Protein AF-A0A1V5IBF4-F1 (afdb_monomer)

Mean predicted aligned error: 13.93 Å

Solvent-accessible surface area (backbone atoms only — not comparable to full-atom values): 10084 Å² total; per-residue (Å²): 134,92,78,81,64,97,83,64,80,53,69,68,55,44,46,53,49,16,57,77,49,69,43,54,58,80,33,49,58,47,99,45,77,93,58,39,63,30,67,48,77,58,97,90,42,81,42,44,16,43,52,63,32,96,87,52,83,65,66,53,72,38,84,46,67,72,62,44,51,53,51,48,49,53,46,55,53,50,43,72,76,44,96,51,64,42,76,48,60,32,30,40,81,75,68,26,37,40,39,41,33,39,42,60,92,75,44,30,39,38,41,34,41,35,42,78,88,72,50,72,49,77,48,76,47,46,44,89,82,37,34,36,63,93,76,33,98,48,89,88,62,38,46,68,29,61,68,59,50,44,51,52,55,48,46,59,69,55,61,62,65,59,66,60,65,62,62,75,68,70,123

Nearest PDB structures (foldseek):
  8jhz-assembly1_A  TM=4.238E-01  e=3.136E-01  Paraclostridium sordellii
  7aex-assembly1_A-2  TM=4.790E-01  e=1.240E+00  Escherichia coli K-12
  6y2s-assembly1_B  TM=5.013E-01  e=2.393E+00  Escherichia coli K-12
  6y2q-assembly1_B  TM=4.644E-01  e=1.775E+00  Escherichia coli K-12
  6y2r-assembly1_B  TM=3.395E-01  e=1.168E+00  Escherichia coli K-12

Foldseek 3Di:
DPPDDPPDDPVVVLVVVCVVQVHDSVQQADPDQVQFQAWDADPLDIGGGNDGHPPDDHAAEDADLVVVLVVLLVVLVCLLVDPDKDWHWHAYPQRKIWIWIQDNVQRKIWIWIQHSVRDIDIDIDGQQNAFDPVPDPDSVPTGGPSVVVSVVSSCVVPVVVPPPVVVVPPD

pLDDT: mean 71.63, std 19.09, range [30.98, 96.5]

Sequence (171 aa):
MLSSVKGNPTVSKLEDIATALQVNVSELLTNRPESALGFVIIGGQTYQLSKPSKNTVQIPTYARYDDLRNEIKEFVKKSVEGSETASKMGLVEAFEFFSLVYDKDKETFCLSLCYADGKTETILYDKFEFCNWGKSNTDDDAPWDVAQVTEEIINDIEGVVASKIQADTKE

Structure (mmCIF, N/CA/C/O backbone):
data_AF-A0A1V5IBF4-F1
#
_entry.id   AF-A0A1V5IBF4-F1
#
loop_
_atom_site.group_PDB
_atom_site.id
_atom_site.type_symbol
_atom_site.label_atom_id
_atom_site.label_alt_id
_atom_site.label_comp_id
_atom_site.label_asym_id
_atom_site.label_entity_id
_atom_site.label_seq_id
_atom_site.pdbx_PDB_ins_code
_atom_site.Cartn_x
_atom_site.Cartn_y
_atom_site.Cartn_z
_atom_site.occupancy
_atom_site.B_iso_or_equiv
_atom_site.auth_seq_id
_atom_site.auth_comp_id
_atom_site.auth_asym_id
_atom_site.auth_atom_id
_atom_site.pdbx_PDB_model_num
ATOM 1 N N . MET A 1 1 ? -18.559 5.225 37.984 1.00 32.03 1 MET A N 1
ATOM 2 C CA . MET A 1 1 ? -18.770 3.768 37.851 1.00 32.03 1 MET A CA 1
ATOM 3 C C . MET A 1 1 ? -19.319 3.509 36.458 1.00 32.03 1 MET A C 1
ATOM 5 O O . MET A 1 1 ? -20.413 3.968 36.169 1.00 32.03 1 MET A O 1
ATOM 9 N N . LEU A 1 2 ? -18.544 2.872 35.578 1.00 30.98 2 LEU A N 1
ATOM 10 C CA . LEU A 1 2 ? -18.989 2.498 34.231 1.00 30.98 2 LEU A CA 1
ATOM 11 C C . LEU A 1 2 ? -19.780 1.188 34.329 1.00 30.98 2 LEU A C 1
ATOM 13 O O . LEU A 1 2 ? -19.244 0.097 34.155 1.00 30.98 2 LEU A O 1
ATOM 17 N N . SER A 1 3 ? -21.052 1.295 34.705 1.00 33.62 3 SER A N 1
ATOM 18 C CA . SER A 1 3 ? -21.972 0.163 34.727 1.00 33.62 3 SER A CA 1
ATOM 19 C C . SER A 1 3 ? -22.445 -0.154 33.307 1.00 33.62 3 SER A C 1
ATOM 21 O O . SER A 1 3 ? -23.284 0.551 32.759 1.00 33.62 3 SER A O 1
ATOM 23 N N . SER A 1 4 ? -21.883 -1.232 32.758 1.00 37.47 4 SER A N 1
ATOM 24 C CA . SER A 1 4 ? -22.503 -2.197 31.840 1.00 37.47 4 SER A CA 1
ATOM 25 C C . SER A 1 4 ? -23.424 -1.637 30.745 1.00 37.47 4 SER A C 1
ATOM 27 O O . SER A 1 4 ? -24.642 -1.571 30.898 1.00 37.47 4 SER A O 1
ATOM 29 N N . VAL A 1 5 ? -22.831 -1.355 29.583 1.00 34.81 5 VAL A N 1
ATOM 30 C CA . VAL A 1 5 ? -23.525 -1.416 28.291 1.00 34.81 5 VAL A CA 1
ATOM 31 C C . VAL A 1 5 ? -23.000 -2.668 27.589 1.00 34.81 5 VAL A C 1
ATOM 33 O O . VAL A 1 5 ? -21.788 -2.832 27.432 1.00 34.81 5 VAL A O 1
ATOM 36 N N . LYS A 1 6 ? -23.900 -3.601 27.250 1.00 31.50 6 LYS A N 1
ATOM 37 C CA . LYS A 1 6 ? -23.572 -4.853 26.548 1.00 31.50 6 LYS A CA 1
ATOM 38 C C . LYS A 1 6 ? -22.759 -4.531 25.290 1.00 31.50 6 LYS A C 1
ATOM 40 O O . LYS A 1 6 ? -23.290 -3.905 24.382 1.00 31.50 6 LYS A O 1
ATOM 45 N N . GLY A 1 7 ? -21.504 -4.975 25.246 1.00 43.16 7 GLY A N 1
ATOM 46 C CA . GLY A 1 7 ? -20.642 -4.848 24.067 1.00 43.16 7 GLY A CA 1
ATOM 47 C C . GLY A 1 7 ? -19.276 -4.210 24.316 1.00 43.16 7 GLY A C 1
ATOM 48 O O . GLY A 1 7 ? -18.409 -4.363 23.464 1.00 43.16 7 GLY A O 1
ATOM 49 N N . ASN A 1 8 ? -19.043 -3.566 25.466 1.00 46.25 8 ASN A N 1
ATOM 50 C CA . ASN A 1 8 ? -17.717 -3.019 25.773 1.00 46.25 8 ASN A CA 1
ATOM 51 C C . ASN A 1 8 ? -16.712 -4.120 26.167 1.00 46.25 8 ASN A C 1
ATOM 53 O O . ASN A 1 8 ? -17.082 -5.063 26.878 1.00 46.25 8 ASN A O 1
ATOM 57 N N . PRO A 1 9 ? -15.434 -3.994 25.764 1.00 52.62 9 PRO A N 1
ATOM 58 C CA . PRO A 1 9 ? -14.377 -4.879 26.226 1.00 52.62 9 PRO A CA 1
ATOM 59 C C . PRO A 1 9 ? -14.293 -4.780 27.752 1.00 52.62 9 PRO A C 1
ATOM 61 O O . PRO A 1 9 ? -14.472 -3.708 28.336 1.00 52.62 9 PRO A O 1
ATOM 64 N N . THR A 1 10 ? -14.084 -5.917 28.418 1.00 60.06 10 THR A N 1
ATOM 65 C CA . THR A 1 10 ? -13.982 -5.942 29.880 1.00 60.06 10 THR A CA 1
ATOM 66 C C . THR A 1 10 ? -12.831 -5.046 30.329 1.00 60.06 10 THR A C 1
ATOM 68 O O . THR A 1 10 ? -11.815 -4.958 29.643 1.00 60.06 10 THR A O 1
ATOM 71 N N . VAL A 1 11 ? -12.974 -4.396 31.489 1.00 58.00 11 VAL A N 1
ATOM 72 C CA . VAL A 1 11 ? -11.937 -3.505 32.049 1.00 58.00 11 VAL A CA 1
ATOM 73 C C . VAL A 1 11 ? -10.576 -4.203 32.096 1.00 58.00 11 VAL A C 1
ATOM 75 O O . VAL A 1 11 ? -9.589 -3.605 31.695 1.00 58.00 11 VAL A O 1
ATOM 78 N N . SER A 1 12 ? -10.554 -5.500 32.420 1.00 56.47 12 SER A N 1
ATOM 79 C CA . SER A 1 12 ? -9.347 -6.332 32.380 1.00 56.47 12 SER A CA 1
ATOM 80 C C . SER A 1 12 ? -8.653 -6.347 31.012 1.00 56.47 12 SER A C 1
ATOM 82 O O . SER A 1 12 ? -7.443 -6.212 30.936 1.00 56.47 12 SER A O 1
ATOM 84 N N . LYS A 1 13 ? -9.409 -6.437 29.908 1.00 65.88 13 LYS A N 1
ATOM 85 C CA . LYS A 1 13 ? -8.845 -6.404 28.551 1.00 65.88 13 LYS A CA 1
ATOM 86 C C . LYS A 1 13 ? -8.279 -5.025 28.233 1.00 65.88 13 LYS A C 1
ATOM 88 O O . LYS A 1 13 ? -7.211 -4.928 27.644 1.00 65.88 13 LYS A O 1
ATOM 93 N N . LEU A 1 14 ? -8.982 -3.962 28.623 1.00 63.03 14 LEU A N 1
ATOM 94 C CA . LEU A 1 14 ? -8.490 -2.595 28.444 1.00 63.03 14 LEU A CA 1
ATOM 95 C C . LEU A 1 14 ? -7.219 -2.341 29.264 1.00 63.03 14 LEU A C 1
ATOM 97 O O . LEU A 1 14 ? -6.326 -1.663 28.774 1.00 63.03 14 LEU A O 1
ATOM 101 N N . GLU A 1 15 ? -7.111 -2.901 30.468 1.00 65.94 15 GLU A N 1
ATOM 102 C CA . GLU A 1 15 ? -5.903 -2.853 31.303 1.00 65.94 15 GLU A CA 1
ATOM 103 C C . GLU A 1 15 ? -4.740 -3.630 30.673 1.00 65.94 15 GLU A C 1
ATOM 105 O O . GLU A 1 15 ? -3.623 -3.113 30.619 1.00 65.94 15 GLU A O 1
ATOM 110 N N . ASP A 1 16 ? -4.997 -4.821 30.124 1.00 64.62 16 ASP A N 1
ATOM 111 C CA . ASP A 1 16 ? -3.994 -5.618 29.406 1.00 64.62 16 ASP A CA 1
ATOM 112 C C . ASP A 1 16 ? -3.460 -4.866 28.173 1.00 64.62 16 ASP A C 1
ATOM 114 O O . ASP A 1 16 ? -2.254 -4.816 27.928 1.00 64.62 16 ASP A O 1
ATOM 118 N N . ILE A 1 17 ? -4.351 -4.217 27.417 1.00 61.12 17 ILE A N 1
ATOM 119 C CA . ILE A 1 17 ? -4.010 -3.412 26.235 1.00 61.12 17 ILE A CA 1
ATOM 120 C C . ILE A 1 17 ? -3.263 -2.136 26.627 1.00 61.12 17 ILE A C 1
ATOM 122 O O . ILE A 1 17 ? -2.239 -1.818 26.028 1.00 61.12 17 ILE A O 1
ATOM 126 N N . ALA A 1 18 ? -3.741 -1.420 27.645 1.00 64.88 18 ALA A N 1
ATOM 127 C CA . ALA A 1 18 ? -3.070 -0.261 28.227 1.00 64.88 18 ALA A CA 1
ATOM 128 C C . ALA A 1 18 ? -1.636 -0.614 28.644 1.00 64.88 18 ALA A C 1
ATOM 130 O O . ALA A 1 18 ? -0.693 0.100 28.310 1.00 64.88 18 ALA A O 1
ATOM 131 N N . THR A 1 19 ? -1.464 -1.769 29.286 1.00 67.94 19 THR A N 1
ATOM 132 C CA . THR A 1 19 ? -0.161 -2.291 29.709 1.00 67.94 19 THR A CA 1
ATOM 133 C C . THR A 1 19 ? 0.729 -2.620 28.514 1.00 67.94 19 THR A C 1
ATOM 135 O O . THR A 1 19 ? 1.876 -2.176 28.473 1.00 67.94 19 THR A O 1
ATOM 138 N N . ALA A 1 20 ? 0.210 -3.339 27.513 1.00 60.53 20 ALA A N 1
ATOM 139 C CA . ALA A 1 20 ? 0.953 -3.669 26.295 1.00 60.53 20 ALA A CA 1
ATOM 140 C C . ALA A 1 20 ? 1.405 -2.413 25.532 1.00 60.53 20 ALA A C 1
ATOM 142 O O . ALA A 1 20 ? 2.518 -2.358 25.012 1.00 60.53 20 ALA A O 1
ATOM 143 N N . LEU A 1 21 ? 0.557 -1.384 25.508 1.00 55.84 21 LEU A N 1
ATOM 144 C CA . LEU A 1 21 ? 0.838 -0.108 24.864 1.00 55.84 21 LEU A CA 1
ATOM 145 C C . LEU A 1 21 ? 1.610 0.863 25.770 1.00 55.84 21 LEU A C 1
ATOM 147 O O . LEU A 1 21 ? 2.049 1.893 25.281 1.00 55.84 21 LEU A O 1
ATOM 151 N N . GLN A 1 22 ? 1.837 0.558 27.051 1.00 65.75 22 GLN A N 1
ATOM 152 C CA . GLN A 1 22 ? 2.457 1.463 28.034 1.00 65.75 22 GLN A CA 1
ATOM 153 C C . GLN A 1 22 ? 1.719 2.811 28.185 1.00 65.75 22 GLN A C 1
ATOM 155 O O . GLN A 1 22 ? 2.340 3.873 28.247 1.00 65.75 22 GLN A O 1
ATOM 160 N N . VAL A 1 23 ? 0.388 2.773 28.233 1.00 59.25 23 VAL A N 1
ATOM 161 C CA . VAL A 1 23 ? -0.500 3.935 28.439 1.00 59.25 23 VAL A CA 1
ATOM 162 C C . VAL A 1 23 ? -1.506 3.646 29.553 1.00 59.25 23 VAL A C 1
ATOM 164 O O . VAL A 1 23 ? -1.639 2.506 29.986 1.00 59.25 23 VAL A O 1
ATOM 167 N N . ASN A 1 24 ? -2.242 4.653 30.029 1.00 61.12 24 ASN A N 1
ATOM 168 C CA . ASN A 1 24 ? -3.351 4.429 30.961 1.00 61.12 24 ASN A CA 1
ATOM 169 C C . ASN A 1 24 ? -4.644 4.058 30.221 1.00 61.12 24 ASN A C 1
ATOM 171 O O . ASN A 1 24 ? -4.886 4.497 29.100 1.00 61.12 24 ASN A O 1
ATOM 175 N N . VAL A 1 25 ? -5.552 3.333 30.881 1.00 63.69 25 VAL A N 1
ATOM 176 C CA . VAL A 1 25 ? -6.867 2.983 30.305 1.00 63.69 25 VAL A CA 1
ATOM 177 C C . VAL A 1 25 ? -7.677 4.223 29.900 1.00 63.69 25 VAL A C 1
ATOM 179 O O . VAL A 1 25 ? -8.365 4.212 28.883 1.00 63.69 25 VAL A O 1
ATOM 182 N N . SER A 1 26 ? -7.564 5.322 30.651 1.00 58.94 26 SER A N 1
ATOM 183 C CA . SER A 1 26 ? -8.199 6.605 30.319 1.00 58.94 26 SER A CA 1
ATOM 184 C C . SER A 1 26 ? -7.637 7.264 29.056 1.00 58.94 26 SER A C 1
ATOM 186 O O . SER A 1 26 ? -8.283 8.138 28.490 1.00 58.94 26 SER A O 1
ATOM 188 N N . GLU A 1 27 ? -6.447 6.859 28.614 1.00 56.62 27 GLU A N 1
ATOM 189 C CA . GLU A 1 27 ? -5.779 7.368 27.415 1.00 56.62 27 GLU A CA 1
ATOM 190 C C . GLU A 1 27 ? -6.141 6.547 26.165 1.00 56.62 27 GLU A C 1
ATOM 192 O O . GLU A 1 27 ? -5.967 7.020 25.036 1.00 56.62 27 GLU A O 1
ATOM 197 N N . LEU A 1 28 ? -6.721 5.356 26.358 1.00 57.91 28 LEU A N 1
ATOM 198 C CA . LEU A 1 28 ? -7.150 4.466 25.281 1.00 57.91 28 LEU A CA 1
ATOM 199 C C . LEU A 1 28 ? -8.412 4.934 24.556 1.00 57.91 28 LEU A C 1
ATOM 201 O O . LEU A 1 28 ? -8.617 4.533 23.421 1.00 57.91 28 LEU A O 1
ATOM 205 N N . LEU A 1 29 ? -9.275 5.731 25.186 1.00 57.75 29 LEU A N 1
ATOM 206 C CA . LEU A 1 29 ? -10.600 6.021 24.635 1.00 57.75 29 LEU A CA 1
ATOM 207 C C . LEU A 1 29 ? -10.852 7.526 24.614 1.00 57.75 29 LEU A C 1
ATOM 209 O O . LEU A 1 29 ? -10.898 8.173 25.660 1.00 57.75 29 LEU A O 1
ATOM 213 N N . THR A 1 30 ? -11.051 8.080 23.418 1.00 51.97 30 THR A N 1
ATOM 214 C CA . THR A 1 30 ? -11.639 9.414 23.248 1.00 51.97 30 THR A CA 1
ATOM 215 C C . THR A 1 30 ? -13.081 9.303 22.763 1.00 51.97 30 THR A C 1
ATOM 217 O O . THR A 1 30 ? -13.396 8.491 21.901 1.00 51.97 30 THR A O 1
ATOM 220 N N . ASN A 1 31 ? -13.957 10.157 23.299 1.00 47.75 31 ASN A N 1
ATOM 221 C CA . ASN A 1 31 ? -15.324 10.349 22.792 1.00 47.75 31 ASN A CA 1
ATOM 222 C C . ASN A 1 31 ? -15.386 11.415 21.680 1.00 47.75 31 ASN A C 1
ATOM 224 O O . ASN A 1 31 ? -16.472 11.822 21.277 1.00 47.75 31 ASN A O 1
ATOM 228 N N . ARG A 1 32 ? -14.229 11.930 21.252 1.00 50.34 32 ARG A N 1
ATOM 229 C CA . ARG A 1 32 ? -14.067 13.006 20.272 1.00 50.34 32 ARG A CA 1
ATOM 230 C C . ARG A 1 32 ? -13.241 12.484 19.095 1.00 50.34 32 ARG A C 1
ATOM 232 O O . ARG A 1 32 ? -12.008 12.496 19.197 1.00 50.34 32 ARG A O 1
ATOM 239 N N . PRO A 1 33 ? -13.885 11.999 18.022 1.00 50.50 33 PRO A N 1
ATOM 240 C CA . PRO A 1 33 ? -13.214 11.395 16.871 1.00 50.50 33 PRO A CA 1
ATOM 241 C C . PRO A 1 33 ? -12.129 12.280 16.255 1.00 50.50 33 PRO A C 1
ATOM 243 O O . PRO A 1 33 ? -11.069 11.799 15.877 1.00 50.50 33 PRO A O 1
ATOM 246 N N . GLU A 1 34 ? -12.352 13.591 16.240 1.00 48.22 34 GLU A N 1
ATOM 247 C CA . GLU A 1 34 ? -11.437 14.610 15.725 1.00 48.22 34 GLU A CA 1
ATOM 248 C C . GLU A 1 34 ? -10.153 14.781 16.553 1.00 48.22 34 GLU A C 1
ATOM 250 O O . GLU A 1 34 ? -9.188 15.384 16.096 1.00 48.22 34 GLU A O 1
ATOM 255 N N . SER A 1 35 ? -10.144 14.266 17.784 1.00 48.91 35 SER A N 1
ATOM 256 C CA . SER A 1 35 ? -8.990 14.293 18.693 1.00 48.91 35 SER A CA 1
ATOM 257 C C . SER A 1 35 ? -8.272 12.946 18.792 1.00 48.91 35 SER A C 1
ATOM 259 O O . SER A 1 35 ? -7.332 12.808 19.576 1.00 48.91 35 SER A O 1
ATOM 261 N N . ALA A 1 36 ? -8.735 11.942 18.043 1.00 54.84 36 ALA A N 1
ATOM 262 C CA . ALA A 1 36 ? -8.095 10.642 17.991 1.00 54.84 36 ALA A CA 1
ATOM 263 C C . ALA A 1 36 ? -6.742 10.759 17.277 1.00 54.84 36 ALA A C 1
ATOM 265 O O . ALA A 1 36 ? -6.643 11.305 16.182 1.00 54.84 36 ALA A O 1
ATOM 266 N N . LEU A 1 37 ? -5.697 10.229 17.907 1.00 52.91 37 LEU A N 1
ATOM 267 C CA . LEU A 1 37 ? -4.330 10.219 17.379 1.00 52.91 37 LEU A CA 1
ATOM 268 C C . LEU A 1 37 ? -3.922 8.834 16.847 1.00 52.91 37 LEU A C 1
ATOM 270 O O . LEU A 1 37 ? -2.802 8.649 16.381 1.00 52.91 37 LEU A O 1
ATOM 274 N N . GLY A 1 38 ? -4.807 7.844 16.944 1.00 53.69 38 GLY A N 1
ATOM 275 C CA . GLY A 1 38 ? -4.600 6.501 16.413 1.00 53.69 38 GLY A CA 1
ATOM 276 C C . GLY A 1 38 ? -5.831 5.624 16.612 1.00 53.69 38 GLY A C 1
ATOM 277 O O . GLY A 1 38 ? -6.828 6.058 17.193 1.00 53.69 38 GLY A O 1
ATOM 278 N N . PHE A 1 39 ? -5.756 4.376 16.162 1.00 55.09 39 PHE A N 1
ATOM 279 C CA . PHE A 1 39 ? -6.799 3.380 16.379 1.00 55.09 39 PHE A CA 1
ATOM 280 C C . PHE A 1 39 ? -6.195 2.029 16.765 1.00 55.09 39 PHE A C 1
ATOM 282 O O . PHE A 1 39 ? -5.044 1.734 16.454 1.00 55.09 39 PHE A O 1
ATOM 289 N N . VAL A 1 40 ? -6.976 1.210 17.462 1.00 56.69 40 VAL A N 1
ATOM 290 C CA . VAL A 1 40 ? -6.625 -0.167 17.815 1.00 56.69 40 VAL A CA 1
ATOM 291 C C . VAL A 1 40 ? -7.804 -1.080 17.496 1.00 56.69 40 VAL A C 1
ATOM 293 O O . VAL A 1 40 ? -8.950 -0.733 17.778 1.00 56.69 40 VAL A O 1
ATOM 296 N N . ILE A 1 41 ? -7.535 -2.239 16.894 1.00 53.34 41 ILE A N 1
ATOM 297 C CA . ILE A 1 41 ? -8.559 -3.237 16.567 1.00 53.34 41 ILE A CA 1
ATOM 298 C C . ILE A 1 41 ? -8.453 -4.382 17.572 1.00 53.34 41 ILE A C 1
ATOM 300 O O . ILE A 1 41 ? -7.424 -5.049 17.659 1.00 53.34 41 ILE A O 1
ATOM 304 N N . ILE A 1 42 ? -9.513 -4.610 18.348 1.00 50.00 42 ILE A N 1
ATOM 305 C CA . ILE A 1 42 ? -9.560 -5.634 19.399 1.00 50.00 42 ILE A CA 1
ATOM 306 C C . ILE A 1 42 ? -10.814 -6.471 19.185 1.00 50.00 42 ILE A C 1
ATOM 308 O O . ILE A 1 42 ? -11.929 -5.961 19.250 1.00 50.00 42 ILE A O 1
ATOM 312 N N . GLY A 1 43 ? -10.641 -7.770 18.927 1.00 40.91 43 GLY A N 1
ATOM 313 C CA . GLY A 1 43 ? -11.771 -8.686 18.734 1.00 40.91 43 GLY A CA 1
ATOM 314 C C . GLY A 1 43 ? -12.718 -8.272 17.600 1.00 40.91 43 GLY A C 1
ATOM 315 O O . GLY A 1 43 ? -13.923 -8.461 17.730 1.00 40.91 43 GLY A O 1
ATOM 316 N N . GLY A 1 44 ? -12.186 -7.667 16.530 1.00 42.66 44 GLY A N 1
ATOM 317 C CA . GLY A 1 44 ? -12.964 -7.184 15.381 1.00 42.66 44 GLY A CA 1
ATOM 318 C C . GLY A 1 44 ? -13.659 -5.833 15.586 1.00 42.66 44 GLY A C 1
ATOM 319 O O . GLY A 1 44 ? -14.382 -5.392 14.701 1.00 42.66 44 GLY A O 1
ATOM 320 N N . GLN A 1 45 ? -13.454 -5.167 16.726 1.00 42.88 45 GLN A N 1
ATOM 321 C CA . GLN A 1 45 ? -13.958 -3.816 16.977 1.00 42.88 45 GLN A CA 1
ATOM 322 C C . GLN A 1 45 ? -12.822 -2.794 16.924 1.00 42.88 45 GLN A C 1
ATOM 324 O O . GLN A 1 45 ? -11.754 -3.024 17.494 1.00 42.88 45 GLN A O 1
ATOM 329 N N . THR A 1 46 ? -13.066 -1.664 16.263 1.00 54.72 46 THR A N 1
ATOM 330 C CA . THR A 1 46 ? -12.112 -0.555 16.127 1.00 54.72 46 THR A CA 1
ATOM 331 C C . THR A 1 46 ? -12.341 0.477 17.229 1.00 54.72 46 THR A C 1
ATOM 333 O O . THR A 1 46 ? -13.458 0.957 17.414 1.00 54.72 46 THR A O 1
ATOM 336 N N . TYR A 1 47 ? -11.280 0.845 17.945 1.00 57.59 47 TYR A N 1
ATOM 337 C CA . TYR A 1 47 ? -11.299 1.830 19.027 1.00 57.59 47 TYR A CA 1
ATOM 338 C C . TYR A 1 47 ? -10.355 2.983 18.704 1.00 57.59 47 TYR A C 1
ATOM 340 O O . TYR A 1 47 ? -9.249 2.760 18.221 1.00 57.59 47 TYR A O 1
ATOM 348 N N . GLN A 1 48 ? -10.778 4.211 18.995 1.00 59.09 48 GLN A N 1
ATOM 349 C CA . GLN A 1 48 ? -9.998 5.426 18.762 1.00 59.09 48 GLN A CA 1
ATOM 350 C C . GLN A 1 48 ? -9.163 5.794 19.994 1.00 59.09 48 GLN A C 1
ATOM 352 O O . GLN A 1 48 ? -9.707 6.013 21.078 1.00 59.09 48 GLN A O 1
ATOM 357 N N . LEU A 1 49 ? -7.845 5.900 19.812 1.00 58.41 49 LEU A N 1
ATOM 3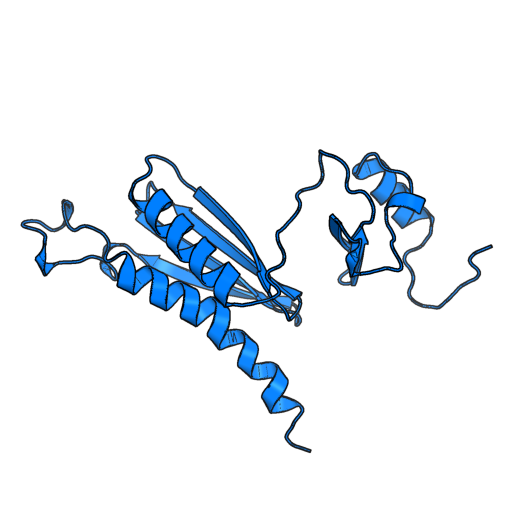58 C CA . LEU A 1 49 ? -6.876 6.218 20.859 1.00 58.41 49 LEU A CA 1
ATOM 359 C C . LEU A 1 49 ? -6.693 7.733 20.994 1.00 58.41 49 LEU A C 1
ATOM 361 O O . LEU A 1 49 ? -6.397 8.426 20.021 1.00 58.41 49 LEU A O 1
ATOM 365 N N . SER A 1 50 ? -6.797 8.239 22.224 1.00 55.03 50 SER A N 1
ATOM 366 C CA . SER A 1 50 ? -6.605 9.665 22.529 1.00 55.03 50 SER A CA 1
ATOM 367 C C . SER A 1 50 ? -5.128 10.053 22.680 1.00 55.03 50 SER A C 1
ATOM 369 O O . SER A 1 50 ? -4.738 11.168 22.345 1.00 55.03 50 SER A O 1
ATOM 371 N N . LYS A 1 51 ? -4.295 9.125 23.175 1.00 62.38 51 LYS A N 1
ATOM 372 C CA . LYS A 1 51 ? -2.842 9.281 23.325 1.00 62.38 51 LYS A CA 1
ATOM 373 C C . LYS A 1 51 ? -2.143 7.937 23.098 1.00 62.38 51 LYS A C 1
ATOM 375 O O . LYS A 1 51 ? -1.855 7.226 24.060 1.00 62.38 51 LYS A O 1
ATOM 380 N N . PRO A 1 52 ? -1.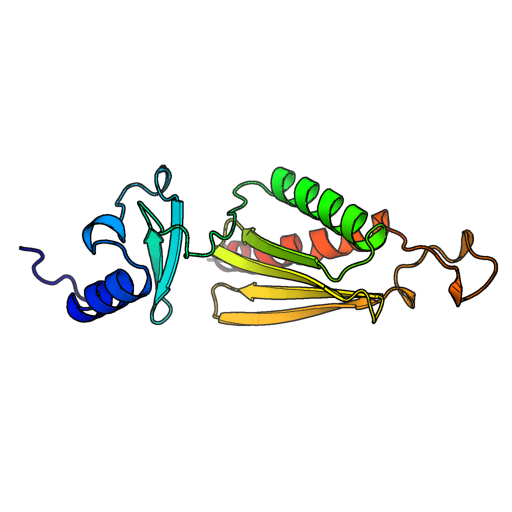892 7.552 21.842 1.00 58.06 52 PRO A N 1
ATOM 381 C CA . PRO A 1 52 ? -1.092 6.375 21.547 1.00 58.06 52 PRO A CA 1
ATOM 382 C C . PRO A 1 52 ? 0.322 6.556 22.110 1.00 58.06 52 PRO A C 1
ATOM 384 O O . PRO A 1 52 ? 0.912 7.637 22.034 1.00 58.06 52 PRO A O 1
ATOM 387 N N . SER A 1 53 ? 0.873 5.487 22.676 1.00 61.22 53 SER A N 1
ATOM 388 C CA . SER A 1 53 ? 2.284 5.453 23.054 1.00 61.22 53 SER A CA 1
ATOM 389 C C . SER A 1 53 ? 3.168 5.616 21.826 1.00 61.22 53 SER A C 1
ATOM 391 O O . SER A 1 53 ? 2.784 5.231 20.722 1.00 61.22 53 SER A O 1
ATOM 393 N N . LYS A 1 54 ? 4.395 6.106 22.028 1.00 58.16 54 LYS A N 1
ATOM 394 C CA . LYS A 1 54 ? 5.421 6.182 20.975 1.00 58.16 54 LYS A CA 1
ATOM 395 C C . LYS A 1 54 ? 5.703 4.830 20.307 1.00 58.16 54 LYS A C 1
ATOM 397 O O . LYS A 1 54 ? 6.199 4.811 19.190 1.00 58.16 54 LYS A O 1
ATOM 402 N N . ASN A 1 55 ? 5.379 3.725 20.980 1.00 50.62 55 ASN A N 1
ATOM 403 C CA . ASN A 1 55 ? 5.558 2.364 20.472 1.00 50.62 55 ASN A CA 1
ATOM 404 C C . ASN A 1 55 ? 4.343 1.848 19.679 1.00 50.62 55 ASN A C 1
ATOM 406 O O . ASN A 1 55 ? 4.342 0.706 19.231 1.00 50.62 55 ASN A O 1
ATOM 410 N N . THR A 1 56 ? 3.292 2.657 19.535 1.00 54.62 56 THR A N 1
ATOM 411 C CA . THR A 1 56 ? 2.095 2.301 18.767 1.00 54.62 56 THR A CA 1
ATOM 412 C C . THR A 1 56 ? 2.273 2.786 17.335 1.00 54.62 56 THR A C 1
ATOM 414 O O . THR A 1 56 ? 2.528 3.969 17.112 1.00 54.62 56 THR A O 1
ATOM 417 N N . VAL A 1 57 ? 2.114 1.892 16.360 1.00 57.47 57 VAL A N 1
ATOM 418 C CA . VAL A 1 57 ? 2.124 2.271 14.944 1.00 57.47 57 VAL A CA 1
ATOM 419 C C . VAL A 1 57 ? 0.863 3.084 14.652 1.00 57.47 57 VAL A C 1
ATOM 421 O O . VAL A 1 57 ? -0.250 2.575 14.768 1.00 57.47 57 VAL A O 1
ATOM 424 N N . GLN A 1 58 ? 1.035 4.358 14.301 1.00 64.12 58 GLN A N 1
ATOM 425 C CA . GLN A 1 58 ? -0.056 5.201 13.821 1.00 64.12 58 GLN A CA 1
ATOM 426 C C . GLN A 1 58 ? -0.208 4.989 12.320 1.00 64.12 58 GLN A C 1
ATOM 428 O O . GLN A 1 58 ? 0.690 5.319 11.548 1.00 64.12 58 GLN A O 1
ATOM 433 N N . ILE A 1 59 ? -1.342 4.432 11.910 1.00 72.81 59 ILE A N 1
ATOM 434 C CA . ILE A 1 59 ? -1.674 4.298 10.495 1.00 72.81 59 ILE A CA 1
ATOM 435 C C . ILE A 1 59 ? -2.411 5.581 10.076 1.00 72.81 59 ILE A C 1
ATOM 437 O O . ILE A 1 59 ? -3.420 5.927 10.702 1.00 72.81 59 ILE A O 1
ATOM 441 N N . PRO A 1 60 ? -1.924 6.312 9.060 1.00 76.69 60 PRO A N 1
ATOM 442 C CA . PRO A 1 60 ? -2.572 7.532 8.601 1.00 76.69 60 PRO A CA 1
ATOM 443 C C . PRO A 1 60 ? -3.969 7.222 8.059 1.00 76.69 60 PRO A C 1
ATOM 445 O O . PRO A 1 60 ? -4.186 6.206 7.401 1.00 76.69 60 PRO A O 1
ATOM 448 N N . THR A 1 61 ? -4.921 8.104 8.351 1.00 77.81 61 THR A N 1
ATOM 449 C CA . THR A 1 61 ? -6.280 8.027 7.805 1.00 77.81 61 THR A CA 1
ATOM 450 C C . THR A 1 61 ? -6.448 9.111 6.756 1.00 77.81 61 THR A C 1
ATOM 452 O O . THR A 1 61 ? -6.233 10.290 7.037 1.00 77.81 61 THR A O 1
ATOM 455 N N . TYR A 1 62 ? -6.841 8.711 5.556 1.00 79.19 62 TYR A N 1
ATOM 456 C CA . TYR A 1 62 ? -7.049 9.597 4.425 1.00 79.19 62 TYR A CA 1
ATOM 457 C C . TYR A 1 62 ? -8.544 9.868 4.275 1.00 79.19 62 TYR A C 1
ATOM 4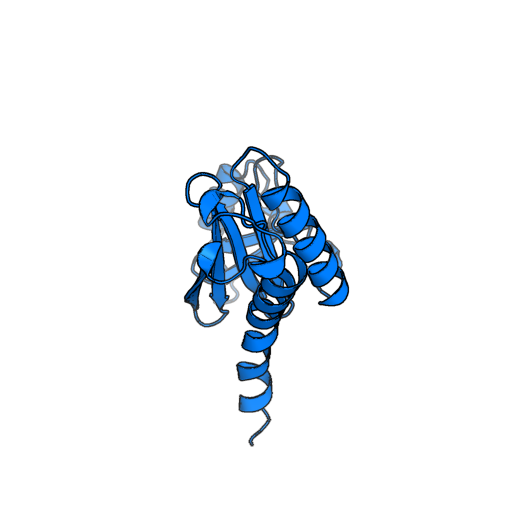59 O O . TYR A 1 62 ? -9.292 9.051 3.747 1.00 79.19 62 TYR A O 1
ATOM 467 N N . ALA A 1 63 ? -8.978 11.029 4.770 1.00 68.00 63 ALA A N 1
ATOM 468 C CA . ALA A 1 63 ? -10.373 11.465 4.681 1.00 68.00 63 ALA A CA 1
ATOM 469 C C . ALA A 1 63 ? -10.760 11.960 3.275 1.00 68.00 63 ALA A C 1
ATOM 471 O O . ALA A 1 63 ? -11.937 12.126 2.981 1.00 68.00 63 ALA A O 1
ATOM 472 N N . ARG A 1 64 ? -9.775 12.255 2.417 1.00 70.56 64 ARG A N 1
ATOM 473 C CA . ARG A 1 64 ? -9.982 12.690 1.032 1.00 70.56 64 ARG A CA 1
ATOM 474 C C . ARG A 1 64 ? -9.031 11.930 0.120 1.00 70.56 64 ARG A C 1
ATOM 476 O O . ARG A 1 64 ? -7.834 11.860 0.398 1.00 70.56 64 ARG A O 1
ATOM 483 N N . TYR A 1 65 ? -9.553 11.428 -0.995 1.00 78.31 65 TYR A N 1
ATOM 484 C CA . TYR A 1 65 ? -8.748 10.705 -1.980 1.00 78.31 65 TYR A CA 1
ATOM 485 C C . TYR A 1 65 ? -7.645 11.561 -2.602 1.00 78.31 65 TYR A C 1
ATOM 487 O O . TYR A 1 65 ? -6.590 11.035 -2.922 1.00 78.31 65 TYR A O 1
ATOM 495 N N . ASP A 1 66 ? -7.819 12.879 -2.711 1.00 81.19 66 ASP A N 1
ATOM 496 C CA . ASP A 1 66 ? -6.782 13.750 -3.281 1.00 81.19 66 ASP A CA 1
ATOM 497 C C . ASP A 1 66 ? -5.471 13.725 -2.476 1.00 81.19 66 ASP A C 1
ATOM 499 O O . ASP A 1 66 ? -4.387 13.702 -3.065 1.00 81.19 66 ASP A O 1
ATOM 503 N N . ASP A 1 67 ? -5.559 13.662 -1.145 1.00 82.56 67 ASP A N 1
ATOM 504 C CA . ASP A 1 67 ? -4.382 13.569 -0.275 1.00 82.56 67 ASP A CA 1
ATOM 505 C C . ASP A 1 67 ? -3.716 12.193 -0.416 1.00 82.56 67 ASP A C 1
ATOM 507 O O . ASP A 1 67 ? -2.497 12.098 -0.573 1.00 82.56 67 ASP A O 1
ATOM 511 N N . LEU A 1 68 ? -4.523 11.126 -0.4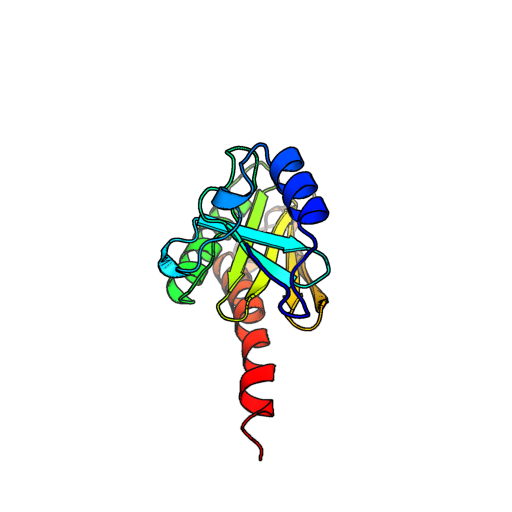60 1.00 87.00 68 LEU A N 1
ATOM 512 C CA . LEU A 1 68 ? -4.049 9.763 -0.701 1.00 87.00 68 LEU A CA 1
ATOM 513 C C . LEU A 1 68 ? -3.341 9.639 -2.055 1.00 87.00 68 LEU A C 1
ATOM 515 O O . LEU A 1 68 ? -2.237 9.109 -2.128 1.00 87.00 68 LEU A O 1
ATOM 519 N N . ARG A 1 69 ? -3.940 10.162 -3.128 1.00 91.00 69 ARG A N 1
ATOM 520 C CA . ARG A 1 69 ? -3.382 10.129 -4.487 1.00 91.00 69 ARG A CA 1
ATOM 521 C C . ARG A 1 69 ? -1.987 10.736 -4.535 1.00 91.00 69 ARG A C 1
ATOM 523 O O . ARG A 1 69 ? -1.101 10.181 -5.181 1.00 91.00 69 ARG A O 1
ATOM 530 N N . ASN A 1 70 ? -1.781 11.874 -3.873 1.00 91.25 70 ASN A N 1
ATOM 531 C CA . ASN A 1 70 ? -0.474 12.532 -3.827 1.00 91.25 70 ASN A CA 1
ATOM 532 C C . ASN A 1 70 ? 0.556 11.696 -3.057 1.00 91.25 70 ASN A C 1
ATOM 534 O O . ASN A 1 70 ? 1.688 11.545 -3.510 1.00 91.25 70 ASN A O 1
ATOM 538 N N . GLU A 1 71 ? 0.143 11.096 -1.945 1.00 91.69 71 GLU A N 1
ATOM 539 C CA . GLU A 1 71 ? 0.985 10.225 -1.126 1.00 91.69 71 GLU A CA 1
ATOM 540 C C . GLU A 1 71 ? 1.382 8.932 -1.851 1.00 91.69 71 GLU A C 1
ATOM 542 O O . GLU A 1 71 ? 2.535 8.509 -1.757 1.00 91.69 71 GLU A O 1
ATOM 547 N N . ILE A 1 72 ? 0.467 8.323 -2.613 1.00 94.44 72 ILE A N 1
ATOM 548 C CA . ILE A 1 72 ? 0.764 7.149 -3.446 1.00 94.44 72 ILE A CA 1
ATOM 549 C C . ILE A 1 72 ? 1.709 7.527 -4.592 1.00 94.44 72 ILE A C 1
ATOM 551 O O . ILE A 1 72 ? 2.711 6.843 -4.791 1.00 94.44 72 ILE A O 1
ATOM 555 N N . LYS A 1 73 ? 1.465 8.650 -5.285 1.00 95.06 73 LYS A N 1
ATOM 556 C CA . LYS A 1 73 ? 2.367 9.168 -6.334 1.00 95.06 73 LYS A CA 1
ATOM 557 C C . LYS A 1 73 ? 3.790 9.359 -5.823 1.00 95.06 73 LYS A C 1
ATOM 559 O O . LYS A 1 73 ? 4.751 8.946 -6.472 1.00 95.06 73 LYS A O 1
ATOM 564 N N . GLU A 1 74 ? 3.935 10.004 -4.669 1.00 95.25 74 GLU A N 1
ATOM 565 C CA . GLU A 1 74 ? 5.245 10.249 -4.075 1.00 95.25 74 GLU A CA 1
ATOM 566 C C . GLU A 1 74 ? 5.912 8.947 -3.624 1.00 95.25 74 GLU A C 1
ATOM 568 O O . GLU A 1 74 ? 7.111 8.768 -3.847 1.00 95.25 74 GLU A O 1
ATOM 573 N N . PHE A 1 75 ? 5.145 8.028 -3.032 1.00 95.38 75 PHE A N 1
ATOM 574 C CA . PHE A 1 75 ? 5.643 6.72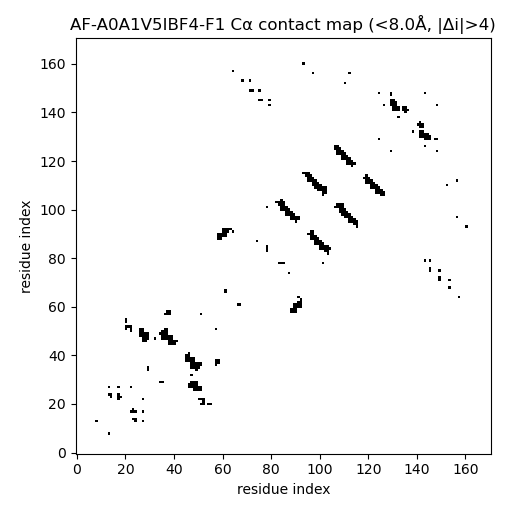6 -2.608 1.00 95.38 75 PHE A CA 1
ATOM 575 C C . PHE A 1 75 ? 6.168 5.904 -3.785 1.00 95.38 75 PHE A C 1
ATOM 577 O O . PHE A 1 75 ? 7.342 5.549 -3.773 1.00 95.38 75 PHE A O 1
ATOM 584 N N . VAL A 1 76 ? 5.353 5.666 -4.819 1.00 96.25 76 VAL A N 1
ATOM 585 C CA . VAL A 1 76 ? 5.742 4.859 -5.989 1.00 96.25 76 VAL A CA 1
ATOM 586 C C . VAL A 1 76 ? 7.006 5.424 -6.631 1.00 96.25 76 VAL A C 1
ATOM 588 O O . VAL A 1 76 ? 7.959 4.684 -6.876 1.00 96.25 76 VAL A O 1
ATOM 591 N N . LYS A 1 77 ? 7.058 6.748 -6.832 1.00 95.44 77 LYS A N 1
ATOM 592 C CA . LYS A 1 77 ? 8.238 7.413 -7.388 1.00 95.44 77 LYS A CA 1
ATOM 593 C C . LYS A 1 77 ? 9.491 7.143 -6.549 1.00 95.44 77 LYS A C 1
ATOM 595 O O . LYS A 1 77 ? 10.500 6.698 -7.089 1.00 95.44 77 LYS A O 1
ATOM 600 N N . LYS A 1 78 ? 9.430 7.387 -5.236 1.00 94.75 78 LYS A N 1
ATOM 601 C CA . LYS A 1 78 ? 10.575 7.178 -4.334 1.00 94.75 78 LYS A CA 1
ATOM 602 C C . LYS A 1 78 ? 10.980 5.712 -4.228 1.00 94.75 78 LYS A C 1
ATOM 604 O O . LYS A 1 78 ? 12.162 5.434 -4.082 1.00 94.75 78 LYS A O 1
ATOM 609 N N . SER A 1 79 ? 10.023 4.792 -4.284 1.00 94.44 79 SER A N 1
ATOM 610 C CA . SER A 1 79 ? 10.280 3.354 -4.247 1.00 94.44 79 SER A CA 1
ATOM 611 C C . SER A 1 79 ? 11.053 2.893 -5.478 1.00 94.44 79 SER A C 1
ATOM 613 O O . SER A 1 79 ? 12.060 2.209 -5.337 1.00 94.44 79 SER A O 1
ATOM 615 N N . VAL A 1 80 ? 10.636 3.326 -6.671 1.00 92.19 80 VAL A N 1
ATOM 616 C CA . VAL A 1 80 ? 11.321 2.991 -7.928 1.00 92.19 80 VAL A CA 1
ATOM 617 C C . VAL A 1 80 ? 12.714 3.625 -8.014 1.00 92.19 80 VAL A C 1
ATOM 619 O O . VAL A 1 80 ? 13.642 2.990 -8.506 1.00 92.19 80 VAL A O 1
ATOM 622 N N . GLU A 1 81 ? 12.875 4.865 -7.543 1.00 90.81 81 GLU A N 1
ATOM 623 C CA . GLU A 1 81 ? 14.169 5.570 -7.520 1.00 90.81 81 GLU A CA 1
ATOM 624 C C . GLU A 1 81 ? 15.093 5.090 -6.382 1.00 90.81 81 GLU A C 1
ATOM 626 O O . GLU A 1 81 ? 16.302 5.331 -6.409 1.00 90.81 81 GLU A O 1
ATOM 631 N N . GLY A 1 82 ? 14.525 4.444 -5.364 1.00 89.44 82 GLY A N 1
ATOM 632 C CA . GLY A 1 82 ? 15.213 4.001 -4.160 1.00 89.44 82 GLY A CA 1
ATOM 633 C C . GLY A 1 82 ? 15.953 2.674 -4.321 1.00 89.44 82 GLY A C 1
ATOM 634 O O . GLY A 1 82 ? 15.718 1.887 -5.236 1.00 89.44 82 GLY A O 1
ATOM 635 N N . SER A 1 83 ? 16.855 2.406 -3.378 1.00 83.81 83 SER A N 1
ATOM 636 C CA . SER A 1 83 ? 17.654 1.175 -3.336 1.00 83.81 83 SER A CA 1
ATOM 637 C C . SER A 1 83 ? 17.117 0.116 -2.372 1.00 83.81 83 SER A C 1
ATOM 639 O O . SER A 1 83 ? 17.749 -0.922 -2.208 1.00 83.81 83 SER A O 1
ATOM 641 N N . GLU A 1 84 ? 15.994 0.375 -1.701 1.00 88.75 84 GLU A N 1
ATOM 642 C CA . GLU A 1 84 ? 15.481 -0.464 -0.617 1.00 88.75 84 GLU A CA 1
ATOM 643 C C . GLU A 1 84 ? 14.002 -0.799 -0.816 1.00 88.75 84 GLU A C 1
ATOM 645 O O . GLU A 1 84 ? 13.235 -0.029 -1.399 1.00 88.75 84 GLU A O 1
ATOM 650 N N . THR A 1 85 ? 13.602 -1.949 -0.277 1.00 88.81 85 THR A N 1
ATOM 651 C CA . THR A 1 85 ? 12.196 -2.315 -0.102 1.00 88.81 85 THR A CA 1
ATOM 652 C C . THR A 1 85 ? 11.508 -1.279 0.780 1.00 88.81 85 THR A C 1
ATOM 654 O O . THR A 1 85 ? 12.007 -0.908 1.842 1.00 88.81 85 TH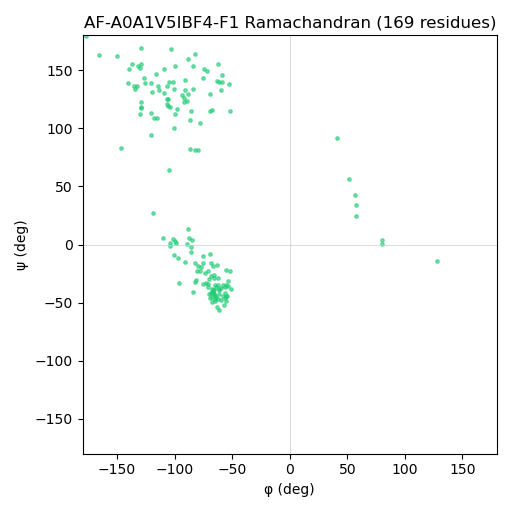R A O 1
ATOM 657 N N . ALA A 1 86 ? 10.335 -0.828 0.351 1.00 90.88 86 ALA A N 1
ATOM 658 C CA . ALA A 1 86 ? 9.584 0.223 1.024 1.00 90.88 86 ALA A CA 1
ATOM 659 C C . ALA A 1 86 ? 8.140 -0.217 1.251 1.00 90.88 86 ALA A C 1
ATOM 661 O O . ALA A 1 86 ? 7.610 -1.058 0.529 1.00 90.88 86 ALA A O 1
ATOM 662 N N . SER A 1 87 ? 7.479 0.365 2.248 1.00 91.50 87 SER A N 1
ATOM 663 C CA . SER A 1 87 ? 6.065 0.099 2.498 1.00 91.50 87 SER A CA 1
ATOM 664 C C . SER A 1 87 ? 5.315 1.363 2.875 1.00 91.50 87 SER A C 1
ATOM 666 O O . SER A 1 87 ? 5.879 2.298 3.451 1.00 91.50 87 SER A O 1
ATOM 668 N N . LYS A 1 88 ? 4.028 1.379 2.545 1.00 90.00 88 LYS A N 1
ATOM 669 C CA . LYS A 1 88 ? 3.092 2.415 2.945 1.00 90.00 88 LYS A CA 1
ATOM 670 C C . LYS A 1 88 ? 1.756 1.790 3.290 1.00 90.00 88 LYS A C 1
ATOM 672 O O . LYS A 1 88 ? 1.291 0.875 2.624 1.00 90.00 88 LYS A O 1
ATOM 677 N N . MET A 1 89 ? 1.158 2.286 4.358 1.00 88.94 89 MET A N 1
ATOM 678 C CA . MET A 1 89 ? -0.111 1.795 4.869 1.00 88.94 89 MET A CA 1
ATOM 679 C C . MET A 1 89 ? -1.035 2.969 5.145 1.00 88.94 89 MET A C 1
ATOM 681 O O . MET A 1 89 ? -0.560 4.064 5.458 1.00 88.94 89 MET A O 1
ATOM 685 N N . GLY A 1 90 ? -2.338 2.733 5.083 1.00 85.56 90 GLY A N 1
ATOM 686 C CA . GLY A 1 90 ? -3.327 3.750 5.406 1.00 85.56 90 GLY A CA 1
ATOM 687 C C . GLY A 1 90 ? -4.724 3.186 5.598 1.00 85.56 90 GLY A C 1
ATOM 688 O O . GLY A 1 90 ? -5.021 2.067 5.186 1.00 85.56 90 GLY A O 1
ATOM 689 N N . LEU A 1 91 ? -5.575 3.987 6.232 1.00 82.31 91 LEU A N 1
ATOM 690 C CA . LEU A 1 91 ? -7.021 3.805 6.219 1.00 82.31 91 LEU A CA 1
ATOM 691 C C . LEU A 1 91 ? -7.662 4.771 5.226 1.00 82.31 91 LEU A C 1
ATOM 693 O O . LEU A 1 91 ? -7.291 5.946 5.190 1.00 82.31 91 LEU A O 1
ATOM 697 N N . VAL A 1 92 ? -8.664 4.298 4.494 1.00 78.50 92 VAL A N 1
ATOM 698 C CA . VAL A 1 92 ? -9.571 5.137 3.695 1.00 78.50 92 VAL A CA 1
ATOM 699 C C . VAL A 1 92 ? -10.922 5.304 4.399 1.00 78.50 92 VAL A C 1
ATOM 701 O O . VAL A 1 92 ? -11.199 4.635 5.396 1.00 78.50 92 VAL A O 1
ATOM 704 N N . GLU A 1 93 ? -11.753 6.230 3.915 1.00 64.88 93 GLU A N 1
ATOM 705 C CA . GLU A 1 93 ? -12.973 6.747 4.570 1.00 64.88 93 GLU A CA 1
ATOM 706 C C . GLU A 1 93 ? -13.970 5.662 5.051 1.00 64.88 93 GLU A C 1
ATOM 708 O O . GLU A 1 93 ? -14.712 5.885 6.006 1.00 64.88 93 GLU A O 1
ATOM 713 N N . ALA A 1 94 ? -13.935 4.455 4.475 1.00 61.84 94 ALA A N 1
ATOM 714 C CA . ALA A 1 94 ? -14.748 3.302 4.876 1.00 61.84 94 ALA A CA 1
ATOM 715 C C . ALA A 1 94 ? -14.122 2.400 5.973 1.00 61.84 94 ALA A C 1
ATOM 717 O O . ALA A 1 94 ? -14.600 1.287 6.198 1.00 61.84 94 ALA A O 1
ATOM 718 N N . PHE A 1 95 ? -13.064 2.853 6.661 1.00 58.69 95 PHE A N 1
ATOM 719 C CA . PHE A 1 95 ? -12.220 2.044 7.566 1.00 58.69 95 PHE A CA 1
ATOM 720 C C . PHE A 1 95 ? -11.578 0.825 6.893 1.00 58.69 95 PHE A C 1
ATOM 722 O O . PHE A 1 95 ? -11.212 -0.151 7.550 1.00 58.69 95 PHE A O 1
ATOM 729 N N . GLU A 1 96 ? -11.422 0.895 5.578 1.00 74.38 96 GLU A N 1
ATOM 730 C CA . GLU A 1 96 ? -10.725 -0.113 4.799 1.00 74.38 96 GLU A CA 1
ATOM 731 C C . GLU A 1 96 ? -9.235 0.198 4.860 1.00 74.38 96 GLU A C 1
ATOM 733 O O . GLU A 1 96 ? -8.805 1.352 4.764 1.00 74.38 96 GLU A O 1
ATOM 738 N N . PHE A 1 97 ? -8.453 -0.838 5.118 1.00 83.31 97 PHE A N 1
ATOM 739 C CA . PHE A 1 97 ? -7.021 -0.731 5.314 1.00 83.31 97 PHE A CA 1
ATOM 740 C C . PHE A 1 97 ? -6.306 -1.151 4.041 1.00 83.31 97 PHE A C 1
ATOM 742 O O . PHE A 1 97 ? -6.603 -2.211 3.493 1.00 83.31 97 PHE A O 1
ATOM 749 N N . PHE A 1 98 ? -5.323 -0.365 3.615 1.00 88.19 98 PHE A N 1
ATOM 750 C CA . PHE A 1 98 ? -4.410 -0.772 2.560 1.00 88.19 98 PHE A CA 1
ATOM 751 C C . PHE A 1 98 ? -2.981 -0.886 3.083 1.00 88.19 98 PHE A C 1
ATOM 753 O O . PHE A 1 98 ? -2.536 -0.128 3.949 1.00 88.19 98 PHE A O 1
ATOM 760 N N . SER A 1 99 ? -2.252 -1.830 2.501 1.00 90.94 99 SER A N 1
ATOM 761 C CA . SER A 1 99 ? -0.816 -2.003 2.649 1.00 90.94 99 SER A CA 1
ATOM 762 C C . SER A 1 99 ? -0.204 -2.134 1.265 1.00 90.94 99 SER A C 1
ATOM 764 O O . SER A 1 99 ? -0.432 -3.128 0.588 1.00 90.94 99 SER A O 1
ATOM 766 N N . LEU A 1 100 ? 0.586 -1.149 0.861 1.00 94.06 100 LEU A N 1
ATOM 767 C CA . LEU A 1 100 ? 1.341 -1.145 -0.382 1.00 94.06 100 LEU A CA 1
ATOM 768 C C . LEU A 1 100 ? 2.818 -1.377 -0.065 1.00 94.06 100 LEU A C 1
ATOM 770 O O . LEU A 1 100 ? 3.436 -0.586 0.646 1.00 94.06 100 LEU A O 1
ATOM 774 N N . VAL A 1 101 ? 3.387 -2.456 -0.588 1.00 94.50 101 VAL A N 1
ATOM 775 C CA . VAL A 1 101 ? 4.793 -2.826 -0.389 1.00 94.50 101 VAL A CA 1
ATOM 776 C C . VAL A 1 101 ? 5.490 -2.867 -1.737 1.00 94.50 101 VAL A C 1
ATOM 778 O O . VAL A 1 101 ? 4.994 -3.502 -2.656 1.00 94.50 101 VAL A O 1
ATOM 781 N N . TYR A 1 102 ? 6.644 -2.222 -1.849 1.00 95.31 102 TYR A N 1
ATOM 782 C CA . TYR A 1 102 ? 7.545 -2.384 -2.982 1.00 95.31 102 TYR A CA 1
ATOM 783 C C . TYR A 1 102 ? 8.672 -3.339 -2.601 1.00 95.31 102 TYR A C 1
ATOM 785 O O . TYR A 1 102 ? 9.489 -2.995 -1.747 1.00 95.31 102 TYR A O 1
ATOM 793 N N . ASP A 1 103 ? 8.708 -4.518 -3.219 1.00 91.31 103 ASP A N 1
ATOM 794 C CA . ASP A 1 103 ? 9.796 -5.491 -3.100 1.00 91.31 103 ASP A CA 1
ATOM 795 C C . ASP A 1 103 ? 10.874 -5.142 -4.136 1.00 91.31 103 ASP A C 1
ATOM 797 O O . ASP A 1 103 ? 10.675 -5.329 -5.339 1.00 91.31 103 ASP A O 1
ATOM 801 N N . LYS A 1 104 ? 12.011 -4.598 -3.681 1.00 89.19 104 LYS A N 1
ATOM 802 C CA . LYS A 1 104 ? 13.079 -4.149 -4.587 1.00 89.19 104 LYS A CA 1
ATOM 803 C C . LYS A 1 104 ? 13.805 -5.308 -5.270 1.00 89.19 104 LYS A C 1
ATOM 805 O O . LYS A 1 104 ? 14.286 -5.123 -6.391 1.00 89.19 104 LYS A O 1
ATOM 810 N N . ASP A 1 105 ? 13.888 -6.465 -4.616 1.00 87.69 105 ASP A N 1
ATOM 811 C CA . ASP A 1 105 ? 14.600 -7.633 -5.140 1.00 87.69 105 ASP A CA 1
ATOM 812 C C . ASP A 1 105 ? 13.827 -8.271 -6.295 1.00 87.69 105 ASP A C 1
ATOM 814 O O . ASP A 1 105 ? 14.427 -8.779 -7.241 1.00 87.69 105 ASP A O 1
ATOM 818 N N . LYS A 1 106 ? 12.493 -8.216 -6.227 1.00 88.75 106 LYS A N 1
ATOM 819 C CA . LYS A 1 106 ? 11.600 -8.729 -7.276 1.00 88.75 106 LYS A CA 1
ATOM 820 C C . LYS A 1 106 ? 11.101 -7.669 -8.246 1.00 88.75 106 LYS A C 1
ATOM 822 O O . LYS A 1 106 ? 10.516 -8.019 -9.258 1.00 88.75 106 LYS A O 1
ATOM 827 N N . GLU A 1 107 ? 11.317 -6.396 -7.927 1.00 91.12 107 GLU A N 1
ATOM 828 C CA . GLU A 1 107 ? 10.756 -5.263 -8.661 1.00 91.12 107 GLU A CA 1
ATOM 829 C C . GLU A 1 107 ? 9.236 -5.406 -8.826 1.00 91.12 107 GLU A C 1
ATOM 831 O O . GLU A 1 107 ? 8.691 -5.407 -9.927 1.00 91.12 107 GLU A O 1
ATOM 836 N N . THR A 1 108 ? 8.540 -5.542 -7.696 1.00 93.75 108 THR A N 1
ATOM 837 C CA . THR A 1 108 ? 7.088 -5.754 -7.661 1.00 93.75 108 THR A CA 1
ATOM 838 C C . THR A 1 108 ? 6.448 -4.856 -6.610 1.00 93.75 108 THR A C 1
ATOM 840 O O . THR A 1 108 ? 6.934 -4.771 -5.479 1.00 93.75 108 THR A O 1
ATOM 843 N N . PHE A 1 109 ? 5.319 -4.232 -6.945 1.00 96.50 109 PHE A N 1
ATOM 844 C CA . PHE A 1 109 ? 4.422 -3.655 -5.946 1.00 96.50 109 PHE A CA 1
ATOM 845 C C . PHE A 1 109 ? 3.373 -4.685 -5.528 1.00 96.50 109 PHE A C 1
ATOM 847 O O . PHE A 1 109 ? 2.748 -5.324 -6.365 1.00 96.50 109 PHE A O 1
ATOM 854 N N . CYS A 1 110 ? 3.160 -4.830 -4.228 1.00 93.81 110 CYS A N 1
ATOM 855 C CA . CYS A 1 110 ? 2.147 -5.687 -3.632 1.00 93.81 110 CYS A CA 1
ATOM 856 C C . CYS A 1 110 ? 1.171 -4.811 -2.849 1.00 93.81 110 CYS A C 1
ATOM 858 O O . CYS A 1 110 ? 1.526 -4.261 -1.802 1.00 93.81 110 CYS A O 1
ATOM 860 N N . LEU A 1 111 ? -0.045 -4.665 -3.369 1.00 93.62 111 LEU A N 1
ATOM 861 C CA . LEU A 1 111 ? -1.139 -3.963 -2.715 1.00 93.62 111 LEU A CA 1
ATOM 862 C C . LEU A 1 111 ? -2.032 -4.986 -2.025 1.00 93.62 111 LEU A C 1
ATOM 864 O O . LEU A 1 111 ? -2.642 -5.825 -2.672 1.00 93.62 111 LEU A O 1
ATOM 868 N N . SER A 1 112 ? -2.118 -4.916 -0.704 1.00 90.25 112 SER A N 1
ATOM 869 C CA . SER A 1 112 ? -3.088 -5.672 0.081 1.00 90.25 112 SER A CA 1
ATOM 870 C C . SER A 1 112 ? -4.191 -4.746 0.561 1.00 90.25 112 SER A C 1
ATOM 872 O O . SER A 1 112 ? -3.909 -3.752 1.232 1.00 90.25 112 SER A O 1
ATOM 874 N N . LEU A 1 113 ? -5.431 -5.095 0.249 1.00 86.12 113 LEU A N 1
ATOM 875 C CA . LEU A 1 113 ? -6.642 -4.399 0.657 1.00 86.12 113 LEU A CA 1
ATOM 876 C C . LEU A 1 113 ? -7.367 -5.256 1.689 1.00 86.12 113 LEU A C 1
ATOM 878 O O . LEU A 1 113 ? -7.555 -6.455 1.495 1.00 86.12 113 LEU A O 1
ATOM 882 N N . CYS A 1 114 ? -7.744 -4.654 2.808 1.00 82.94 114 CYS A N 1
ATOM 883 C CA . CYS A 1 114 ? -8.499 -5.291 3.874 1.00 82.94 114 CYS A CA 1
ATOM 884 C C . CYS A 1 114 ? -9.801 -4.523 4.071 1.00 82.94 114 CYS A C 1
ATOM 886 O O . CYS A 1 114 ? -9.807 -3.359 4.484 1.00 82.94 114 CYS A O 1
ATOM 888 N N . TYR A 1 115 ? -10.900 -5.191 3.749 1.00 74.50 115 TYR A N 1
ATOM 889 C CA . TYR A 1 115 ? -12.218 -4.588 3.700 1.00 74.50 115 TYR A CA 1
ATOM 890 C C . TYR A 1 115 ? -12.910 -4.637 5.057 1.00 74.50 115 TYR A C 1
ATOM 892 O O . TYR A 1 115 ? -12.641 -5.495 5.901 1.00 74.50 115 TYR A O 1
ATOM 900 N N . ALA A 1 116 ? -13.903 -3.769 5.243 1.00 68.81 116 ALA A N 1
ATOM 901 C CA . ALA A 1 116 ? -14.697 -3.747 6.469 1.00 68.81 116 ALA A CA 1
ATOM 902 C C . ALA A 1 116 ? -15.498 -5.048 6.715 1.00 68.81 116 ALA A C 1
ATOM 904 O O . ALA A 1 116 ? -15.948 -5.280 7.833 1.00 68.81 116 ALA A O 1
ATOM 905 N N . ASP A 1 117 ? -15.704 -5.899 5.695 1.00 69.69 117 ASP A N 1
ATOM 906 C CA . ASP A 1 117 ? -16.307 -7.235 5.867 1.00 69.69 117 ASP A CA 1
ATOM 907 C C . ASP A 1 117 ? -15.287 -8.327 6.258 1.00 69.69 117 ASP A C 1
ATOM 909 O O . ASP A 1 117 ? -15.652 -9.496 6.383 1.00 69.69 117 ASP A O 1
ATOM 913 N N . GLY A 1 118 ? -14.021 -7.951 6.469 1.00 68.50 118 GLY A N 1
ATOM 914 C CA . GLY A 1 118 ? -12.930 -8.845 6.845 1.00 68.50 118 GLY A CA 1
ATOM 915 C C . GLY A 1 118 ? -12.330 -9.632 5.681 1.00 68.50 118 GLY A C 1
ATOM 916 O O . GLY A 1 118 ? -11.414 -10.424 5.909 1.00 68.50 118 GLY A O 1
ATOM 917 N N . LYS A 1 119 ? -12.812 -9.444 4.446 1.00 74.06 119 LYS A N 1
ATOM 918 C CA . LYS A 1 119 ? -12.143 -10.005 3.272 1.00 74.06 119 LYS A CA 1
ATOM 919 C C . LYS A 1 119 ? -10.853 -9.253 2.996 1.00 74.06 119 LYS A C 1
ATOM 921 O O . LYS A 1 119 ? -10.741 -8.052 3.238 1.00 74.06 119 LYS A O 1
ATOM 926 N N . THR A 1 120 ? -9.900 -9.985 2.442 1.00 81.94 120 THR A N 1
ATOM 927 C CA . THR A 1 120 ? -8.614 -9.446 2.026 1.00 81.94 120 THR A CA 1
ATOM 928 C C . THR A 1 120 ? -8.363 -9.787 0.576 1.00 81.94 120 THR A C 1
ATOM 930 O O . THR A 1 120 ? -8.603 -10.921 0.157 1.00 81.94 120 THR A O 1
ATOM 933 N N . GLU A 1 121 ? -7.824 -8.830 -0.154 1.00 85.12 121 GLU A N 1
ATOM 934 C CA . GLU A 1 121 ? -7.397 -8.994 -1.533 1.00 85.12 121 GLU A CA 1
ATOM 935 C C . GLU A 1 121 ? -5.949 -8.544 -1.665 1.00 85.12 121 GLU A C 1
ATOM 937 O O . GLU A 1 121 ? -5.518 -7.615 -0.984 1.00 85.12 121 GLU A O 1
ATOM 942 N N . THR A 1 122 ? -5.186 -9.235 -2.505 1.00 89.25 122 THR A N 1
ATOM 943 C CA . THR A 1 122 ? -3.794 -8.890 -2.778 1.00 89.25 122 THR A CA 1
ATOM 944 C C . THR A 1 122 ? -3.593 -8.821 -4.279 1.00 89.25 122 THR A C 1
ATOM 946 O O . THR A 1 122 ? -3.830 -9.802 -4.981 1.00 89.25 122 THR A O 1
ATOM 949 N N . ILE A 1 123 ? -3.135 -7.665 -4.740 1.00 92.69 123 ILE A N 1
ATOM 950 C CA . ILE A 1 123 ? -2.876 -7.347 -6.138 1.00 92.69 123 ILE A CA 1
ATOM 951 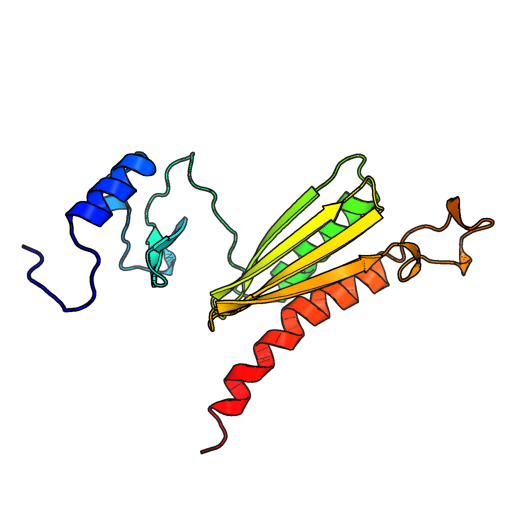C C . ILE A 1 123 ? -1.372 -7.133 -6.288 1.00 92.69 123 ILE A C 1
ATOM 953 O O . ILE A 1 123 ? -0.729 -6.511 -5.436 1.00 92.69 123 ILE A O 1
ATOM 957 N N . LEU A 1 124 ? -0.804 -7.697 -7.350 1.00 94.19 124 LEU A N 1
ATOM 958 C CA . LEU A 1 124 ? 0.614 -7.589 -7.671 1.00 94.19 124 LEU A CA 1
ATOM 959 C C . LEU A 1 124 ? 0.769 -6.780 -8.955 1.00 94.19 124 LEU A C 1
ATOM 961 O O . LEU A 1 124 ? 0.095 -7.070 -9.937 1.00 94.19 124 LEU A O 1
ATOM 965 N N . TYR A 1 125 ? 1.682 -5.814 -8.943 1.00 95.56 125 TYR A N 1
ATOM 966 C CA . TYR A 1 125 ? 2.089 -5.059 -10.123 1.00 95.56 125 TYR A CA 1
ATOM 967 C C . TYR A 1 125 ? 3.552 -5.376 -10.383 1.00 95.56 125 TYR A C 1
ATOM 969 O O . TYR A 1 125 ? 4.429 -4.983 -9.605 1.00 95.56 125 TYR A O 1
ATOM 977 N N . ASP A 1 126 ? 3.799 -6.134 -11.442 1.00 91.50 126 ASP A N 1
ATOM 978 C CA . ASP A 1 126 ? 5.128 -6.581 -11.834 1.00 91.50 126 ASP A CA 1
ATOM 979 C C . ASP A 1 126 ? 5.772 -5.589 -12.810 1.00 91.50 126 ASP A C 1
ATOM 981 O O . ASP A 1 126 ? 5.107 -5.038 -13.693 1.00 91.50 126 ASP A O 1
ATOM 985 N N . LYS A 1 127 ? 7.081 -5.352 -12.674 1.00 88.75 127 LYS A N 1
ATOM 986 C CA . LYS A 1 127 ? 7.797 -4.418 -13.547 1.00 88.75 127 LYS A CA 1
ATOM 987 C C . LYS A 1 127 ? 7.663 -4.772 -15.027 1.00 88.75 127 LYS A C 1
ATOM 989 O O . LYS A 1 127 ? 7.562 -3.855 -15.830 1.00 88.75 127 LYS A O 1
ATOM 994 N N . PHE A 1 128 ? 7.638 -6.047 -15.409 1.00 87.50 128 PHE A N 1
ATOM 995 C CA . PHE A 1 128 ? 7.526 -6.450 -16.814 1.00 87.50 128 PHE A CA 1
ATOM 996 C C . PHE A 1 128 ? 6.179 -6.061 -17.441 1.00 87.50 128 PHE A C 1
ATOM 998 O O . PHE A 1 128 ? 6.114 -5.801 -18.644 1.00 87.50 128 PHE A O 1
ATOM 1005 N N . GLU A 1 129 ? 5.113 -5.987 -16.642 1.00 86.38 129 GLU A N 1
ATOM 1006 C CA . GLU A 1 129 ? 3.784 -5.560 -17.098 1.00 86.38 129 GLU A CA 1
ATOM 1007 C C . GLU A 1 129 ? 3.657 -4.033 -17.159 1.00 86.38 129 GLU A C 1
ATOM 1009 O O . GLU A 1 129 ? 2.942 -3.497 -18.007 1.00 86.38 129 GLU A O 1
ATOM 1014 N N . PHE A 1 130 ? 4.388 -3.334 -16.288 1.00 88.00 130 PHE A N 1
ATOM 1015 C CA . PHE A 1 130 ? 4.263 -1.895 -16.062 1.00 88.00 130 PHE A CA 1
ATOM 1016 C C . PHE A 1 130 ? 5.544 -1.112 -16.370 1.00 88.00 130 PHE A C 1
ATOM 1018 O O . PHE A 1 130 ? 5.783 -0.057 -15.781 1.00 88.00 130 PHE A O 1
ATOM 1025 N N . CYS A 1 131 ? 6.396 -1.597 -17.273 1.00 88.06 131 CYS A N 1
ATOM 1026 C CA . CYS A 1 131 ? 7.575 -0.866 -17.732 1.00 88.06 131 CYS A CA 1
ATOM 1027 C C . CYS A 1 131 ? 7.346 -0.173 -19.079 1.00 88.06 131 CYS A C 1
ATOM 1029 O O . CYS A 1 131 ? 6.542 -0.570 -19.924 1.00 88.06 131 CYS A O 1
ATOM 1031 N N . ASN A 1 132 ? 8.102 0.898 -19.298 1.00 84.88 132 ASN A N 1
ATOM 1032 C CA . ASN A 1 132 ? 8.081 1.654 -20.534 1.00 84.88 132 ASN A CA 1
ATOM 1033 C C . ASN A 1 132 ? 9.055 1.033 -21.545 1.00 84.88 132 ASN A C 1
ATOM 1035 O O . ASN A 1 132 ? 10.183 1.502 -21.728 1.00 84.88 132 ASN A O 1
ATOM 1039 N N . TRP A 1 133 ? 8.596 -0.018 -22.226 1.00 80.75 133 TRP A N 1
ATOM 1040 C CA . TRP A 1 133 ? 9.362 -0.748 -23.244 1.00 80.75 133 TRP A CA 1
ATOM 1041 C C . TRP A 1 133 ? 9.924 0.154 -24.355 1.00 80.75 133 TRP A C 1
ATOM 1043 O O . TRP A 1 133 ? 11.017 -0.083 -24.858 1.00 80.75 133 TRP A O 1
ATOM 1053 N N . GLY A 1 134 ? 9.223 1.241 -24.698 1.00 76.19 134 GLY A N 1
ATOM 1054 C CA . GLY A 1 134 ? 9.650 2.198 -25.727 1.00 76.19 134 GLY A CA 1
ATOM 1055 C C . GLY A 1 134 ? 10.868 3.053 -25.356 1.00 76.19 134 GLY A C 1
ATOM 1056 O O . GLY A 1 134 ? 11.375 3.785 -26.206 1.00 76.19 134 GLY A O 1
ATOM 1057 N N . LYS A 1 135 ? 11.335 2.988 -24.103 1.00 73.88 135 LYS A N 1
ATOM 1058 C CA . LYS A 1 135 ? 12.522 3.703 -23.607 1.00 73.88 135 LYS A CA 1
ATOM 1059 C C . LYS A 1 135 ? 13.701 2.780 -23.298 1.00 73.88 135 LYS A C 1
ATOM 1061 O O . LYS A 1 135 ? 14.713 3.270 -22.801 1.00 73.88 135 LYS A O 1
ATOM 1066 N N . SER A 1 136 ? 13.580 1.488 -23.600 1.00 71.56 136 SER A N 1
ATOM 1067 C CA . SER A 1 136 ? 14.639 0.510 -23.376 1.00 71.56 136 SER A CA 1
ATOM 1068 C C . SER A 1 136 ? 15.273 0.019 -24.669 1.00 71.56 136 SER A C 1
ATOM 1070 O O . SER A 1 136 ? 14.615 -0.068 -25.703 1.00 71.56 136 SER A O 1
ATOM 1072 N N . ASN A 1 137 ? 16.551 -0.353 -24.589 1.00 61.50 137 ASN A N 1
ATOM 1073 C CA . ASN A 1 137 ? 17.254 -1.070 -25.656 1.00 61.50 137 ASN A CA 1
ATOM 1074 C C . ASN A 1 137 ? 17.356 -2.586 -25.379 1.00 61.50 137 ASN A C 1
ATOM 1076 O O . ASN A 1 137 ? 17.798 -3.327 -26.256 1.00 61.50 137 ASN A O 1
ATOM 1080 N N . THR A 1 138 ? 16.984 -3.035 -24.175 1.00 66.88 138 THR A N 1
ATOM 1081 C CA . THR A 1 138 ? 17.100 -4.417 -23.668 1.00 66.88 138 THR A CA 1
ATOM 1082 C C . THR A 1 138 ? 15.983 -4.715 -22.656 1.00 66.88 138 THR A C 1
ATOM 1084 O O . THR A 1 138 ? 15.382 -3.792 -22.106 1.00 66.88 138 THR A O 1
ATOM 1087 N N . ASP A 1 139 ? 15.705 -5.985 -22.367 1.00 64.75 139 ASP A N 1
ATOM 1088 C CA . ASP A 1 139 ? 14.665 -6.334 -21.386 1.00 64.75 139 ASP A CA 1
ATOM 1089 C C . ASP A 1 139 ? 15.052 -5.956 -19.944 1.00 64.75 139 ASP A C 1
ATOM 1091 O O . ASP A 1 139 ? 14.188 -5.632 -19.132 1.00 64.75 139 ASP A O 1
ATOM 1095 N N . ASP A 1 140 ? 16.355 -5.902 -19.653 1.00 67.44 140 ASP A N 1
ATOM 1096 C CA . ASP A 1 140 ? 16.888 -5.630 -18.312 1.00 67.44 140 ASP A CA 1
ATOM 1097 C C . ASP A 1 140 ? 16.905 -4.131 -17.944 1.00 67.44 140 ASP A C 1
ATOM 1099 O O . ASP A 1 140 ? 16.878 -3.778 -16.763 1.00 67.44 140 ASP A O 1
ATOM 1103 N N . ASP A 1 141 ? 16.904 -3.236 -18.939 1.00 74.81 141 ASP A N 1
ATOM 1104 C CA . ASP A 1 141 ? 17.028 -1.784 -18.729 1.00 74.81 141 ASP A CA 1
ATOM 1105 C C . ASP A 1 141 ? 15.688 -1.034 -18.816 1.00 74.81 141 ASP A C 1
ATOM 1107 O O . ASP A 1 141 ? 15.655 0.199 -18.742 1.00 74.81 141 ASP A O 1
ATOM 1111 N N . ALA A 1 142 ? 14.567 -1.750 -18.970 1.00 82.81 142 ALA A N 1
ATOM 1112 C CA . ALA A 1 142 ? 13.262 -1.121 -19.131 1.00 82.81 142 ALA A CA 1
ATOM 1113 C C . ALA A 1 142 ? 12.828 -0.409 -17.835 1.00 82.81 142 ALA A C 1
ATOM 1115 O O . ALA A 1 142 ? 12.618 -1.063 -16.808 1.00 82.81 142 ALA A O 1
ATOM 1116 N N . PRO A 1 143 ? 12.684 0.932 -17.837 1.00 87.94 143 PRO A N 1
ATOM 1117 C CA . PRO A 1 143 ? 12.285 1.657 -16.640 1.00 87.94 143 PRO A CA 1
ATOM 1118 C C . PRO A 1 143 ? 10.794 1.451 -16.376 1.00 87.94 143 PRO A C 1
ATOM 1120 O O . PRO A 1 143 ? 10.011 1.313 -17.313 1.00 87.94 143 PRO A O 1
ATOM 1123 N N . TRP A 1 144 ? 10.382 1.512 -15.111 1.00 91.56 144 TRP A N 1
ATOM 1124 C CA . TRP A 1 144 ? 8.963 1.561 -14.755 1.00 91.56 144 TRP A CA 1
ATOM 1125 C C . TRP A 1 144 ? 8.232 2.680 -15.504 1.00 91.56 144 TRP A C 1
ATOM 1127 O O . TRP A 1 144 ? 8.707 3.819 -15.575 1.00 91.56 144 TRP A O 1
ATOM 1137 N N . ASP A 1 145 ? 7.031 2.383 -15.989 1.00 93.38 145 ASP A N 1
ATOM 1138 C CA . ASP A 1 145 ? 6.040 3.396 -16.309 1.00 93.38 145 ASP A CA 1
ATOM 1139 C C . ASP A 1 145 ? 5.356 3.840 -15.012 1.00 93.38 145 ASP A C 1
ATOM 1141 O O . ASP A 1 145 ? 4.285 3.377 -14.619 1.00 93.38 145 ASP A O 1
ATOM 1145 N N . VAL A 1 146 ? 6.046 4.738 -14.304 1.00 93.44 146 VAL A N 1
ATOM 1146 C CA . VAL A 1 146 ? 5.616 5.248 -12.997 1.00 93.44 146 VAL A CA 1
ATOM 1147 C C . VAL A 1 146 ? 4.212 5.849 -13.065 1.00 93.44 146 VAL A C 1
ATOM 1149 O O . VAL A 1 146 ? 3.465 5.731 -12.099 1.00 93.44 146 VAL A O 1
ATOM 1152 N N . ALA A 1 147 ? 3.838 6.484 -14.179 1.00 92.62 147 ALA A N 1
ATOM 1153 C CA . ALA A 1 147 ? 2.515 7.080 -14.321 1.00 92.62 147 ALA A CA 1
ATOM 1154 C C . ALA A 1 147 ? 1.432 5.997 -14.372 1.00 92.62 147 ALA A C 1
ATOM 1156 O O . ALA A 1 147 ? 0.481 6.071 -13.596 1.00 92.62 147 ALA A O 1
ATOM 1157 N N . GLN A 1 148 ? 1.625 4.979 -15.214 1.00 93.56 148 GLN A N 1
ATOM 1158 C CA . GLN A 1 148 ? 0.670 3.888 -15.380 1.00 93.56 148 GLN A CA 1
ATOM 1159 C C . GLN A 1 148 ? 0.487 3.081 -14.091 1.00 93.56 148 GLN A C 1
ATOM 1161 O O . GLN A 1 148 ? -0.635 2.954 -13.611 1.00 93.56 148 GLN A O 1
ATOM 1166 N N . VAL A 1 149 ? 1.573 2.584 -13.484 1.00 94.88 149 VAL A N 1
ATOM 1167 C CA . VAL A 1 149 ? 1.461 1.764 -12.261 1.00 94.88 149 VAL A CA 1
ATOM 1168 C C . VAL A 1 149 ? 0.853 2.552 -11.098 1.00 94.88 149 VAL A C 1
ATOM 1170 O O . VAL A 1 149 ? 0.091 2.010 -10.304 1.00 94.88 149 VAL A O 1
ATOM 1173 N N . THR A 1 150 ? 1.143 3.854 -11.008 1.00 95.25 150 THR A N 1
ATOM 1174 C CA . THR A 1 150 ? 0.542 4.715 -9.984 1.00 95.25 150 THR A CA 1
ATOM 1175 C C . THR A 1 150 ? -0.962 4.863 -10.189 1.00 95.25 150 THR A C 1
ATOM 1177 O O . THR A 1 150 ? -1.707 4.846 -9.213 1.00 95.25 150 THR A O 1
ATOM 1180 N N . GLU A 1 151 ? -1.408 5.042 -11.434 1.00 94.69 151 GLU A N 1
ATOM 1181 C CA . GLU A 1 151 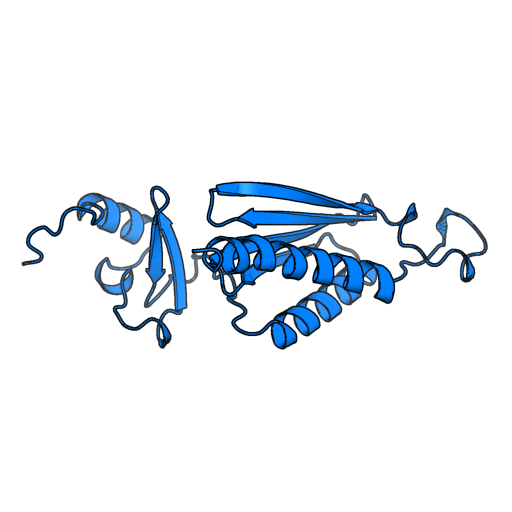? -2.828 5.177 -11.760 1.00 94.69 151 GLU A CA 1
ATOM 1182 C C . GLU A 1 151 ? -3.597 3.891 -11.448 1.00 94.69 151 GLU A C 1
ATOM 1184 O O . GLU A 1 151 ? -4.626 3.966 -10.784 1.00 94.69 151 GLU A O 1
ATOM 1189 N N . GLU A 1 152 ? -3.063 2.723 -11.813 1.00 94.56 152 GLU A N 1
ATOM 1190 C CA . GLU A 1 152 ? -3.682 1.429 -11.491 1.00 94.56 152 GLU A CA 1
ATOM 1191 C C . GLU A 1 152 ? -3.769 1.187 -9.978 1.00 94.56 152 GLU A C 1
ATOM 1193 O O . GLU A 1 152 ? -4.843 0.885 -9.468 1.00 94.56 152 GLU A O 1
ATOM 1198 N N . ILE A 1 153 ? -2.686 1.426 -9.224 1.00 94.38 153 ILE A N 1
ATOM 1199 C CA . ILE A 1 153 ? -2.705 1.304 -7.755 1.00 94.38 153 ILE A CA 1
ATOM 1200 C C . ILE A 1 153 ? -3.773 2.218 -7.138 1.00 94.38 153 ILE A C 1
ATOM 1202 O O . ILE A 1 153 ? -4.493 1.811 -6.228 1.00 94.38 153 ILE A O 1
ATOM 1206 N N . ILE A 1 154 ? -3.872 3.468 -7.600 1.00 92.44 154 ILE A N 1
ATOM 1207 C CA . ILE A 1 154 ? -4.890 4.410 -7.116 1.00 92.44 154 ILE A CA 1
ATOM 1208 C C . ILE A 1 154 ? -6.291 3.902 -7.466 1.00 92.44 154 ILE A C 1
ATOM 1210 O O . ILE A 1 154 ? -7.165 3.916 -6.601 1.00 92.44 154 ILE A O 1
ATOM 1214 N N . ASN A 1 155 ? -6.498 3.439 -8.700 1.00 90.94 155 ASN A N 1
ATOM 1215 C CA . ASN A 1 155 ? -7.779 2.912 -9.157 1.00 90.94 155 ASN A CA 1
ATOM 1216 C C . ASN A 1 155 ? -8.210 1.689 -8.347 1.00 90.94 155 ASN A C 1
ATOM 1218 O O . ASN A 1 155 ? -9.382 1.597 -8.006 1.00 90.94 155 ASN A O 1
ATOM 1222 N N . ASP A 1 156 ? -7.293 0.797 -7.984 1.00 90.31 156 ASP A N 1
ATOM 1223 C CA . ASP A 1 156 ? -7.613 -0.366 -7.156 1.00 90.31 156 ASP A CA 1
ATOM 1224 C C . ASP A 1 156 ? -7.919 0.025 -5.705 1.00 90.31 156 ASP A C 1
ATOM 1226 O O . ASP A 1 156 ? -8.837 -0.521 -5.095 1.00 90.31 156 ASP A O 1
ATOM 1230 N N . ILE A 1 157 ? -7.229 1.026 -5.145 1.00 87.75 157 ILE A N 1
ATOM 1231 C CA . ILE A 1 157 ? -7.567 1.539 -3.808 1.00 87.75 157 ILE A CA 1
ATOM 1232 C C . ILE A 1 157 ? -8.939 2.246 -3.810 1.00 87.75 157 ILE A C 1
ATOM 1234 O O . ILE A 1 157 ? -9.699 2.116 -2.852 1.00 87.75 157 ILE A O 1
ATOM 1238 N N . GLU A 1 158 ? -9.277 2.992 -4.866 1.00 84.94 158 GLU A N 1
ATOM 1239 C CA . GLU A 1 158 ? -10.522 3.775 -4.960 1.00 84.94 158 GLU A CA 1
ATOM 1240 C C . GLU A 1 158 ? -11.732 2.966 -5.437 1.00 84.94 158 GLU A C 1
ATOM 1242 O O . GLU A 1 158 ? -12.851 3.137 -4.944 1.00 84.94 158 GLU A O 1
ATOM 1247 N N . GLY A 1 159 ? -11.522 2.097 -6.423 1.00 72.88 159 GLY A N 1
ATOM 1248 C CA . GLY A 1 159 ? -12.561 1.371 -7.145 1.00 72.88 159 GLY A CA 1
ATOM 1249 C C . GLY A 1 159 ? -13.313 0.382 -6.267 1.00 72.88 159 GLY A C 1
ATOM 1250 O O . GLY A 1 159 ? -14.495 0.117 -6.500 1.00 72.88 159 GLY A O 1
ATOM 1251 N N . VAL A 1 160 ? -12.680 -0.113 -5.206 1.00 58.78 160 VAL A N 1
ATOM 1252 C CA . VAL A 1 160 ? -13.314 -1.107 -4.342 1.00 58.78 160 VAL A CA 1
ATOM 1253 C C . VAL A 1 160 ? -14.335 -0.492 -3.370 1.00 58.78 160 VAL A C 1
ATOM 1255 O O . VAL A 1 160 ? -15.317 -1.145 -2.995 1.00 58.78 160 VAL A O 1
ATOM 1258 N N . VAL A 1 161 ? -14.216 0.805 -3.071 1.00 53.47 161 VAL A N 1
ATOM 1259 C CA . VAL A 1 161 ? -15.071 1.502 -2.090 1.00 53.47 161 VAL A CA 1
ATOM 1260 C C . VAL A 1 161 ? -16.512 1.700 -2.596 1.00 53.47 161 VAL A C 1
ATOM 1262 O O . VAL A 1 161 ? -17.463 1.785 -1.814 1.00 53.47 161 VAL A O 1
ATOM 1265 N N . ALA A 1 162 ? -16.735 1.693 -3.915 1.00 46.41 162 ALA A N 1
ATOM 1266 C CA . ALA A 1 162 ? -18.053 1.953 -4.506 1.00 46.41 162 ALA A CA 1
ATOM 1267 C C . ALA A 1 162 ? -19.063 0.790 -4.384 1.00 46.41 162 ALA A C 1
ATOM 1269 O O . ALA A 1 162 ? -20.253 0.980 -4.652 1.00 46.41 162 ALA A O 1
ATOM 1270 N N . SER A 1 163 ? -18.637 -0.404 -3.959 1.00 44.62 163 SER A N 1
ATOM 1271 C CA . SER A 1 163 ? -19.503 -1.593 -3.953 1.00 44.62 163 SER A CA 1
ATOM 1272 C C . SER A 1 163 ? -20.440 -1.710 -2.737 1.00 44.62 163 SER A C 1
ATOM 1274 O O . SER A 1 163 ? -21.432 -2.436 -2.817 1.00 44.62 163 SER A O 1
ATOM 1276 N N . LYS A 1 164 ? -20.213 -0.959 -1.645 1.00 41.50 164 LYS A N 1
ATOM 1277 C CA . LYS A 1 1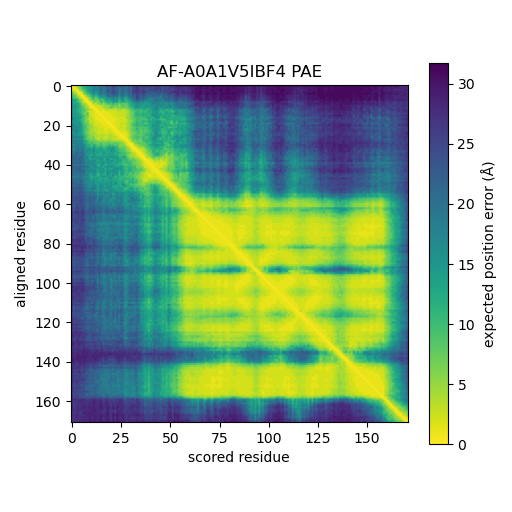64 ? -21.114 -0.954 -0.469 1.00 41.50 164 LYS A CA 1
ATOM 1278 C C . LYS A 1 164 ? -22.134 0.183 -0.448 1.00 41.50 164 LYS A C 1
ATOM 1280 O O . LYS A 1 164 ? -23.260 -0.046 -0.025 1.00 41.50 164 LYS A O 1
ATOM 1285 N N . ILE A 1 165 ? -21.812 1.370 -0.971 1.00 41.00 165 ILE A N 1
ATOM 1286 C CA . ILE A 1 165 ? -22.769 2.494 -0.953 1.00 41.00 165 ILE A CA 1
ATOM 1287 C C . ILE A 1 165 ? -23.927 2.255 -1.939 1.00 41.00 165 ILE A C 1
ATOM 1289 O O . ILE A 1 165 ? -25.064 2.605 -1.639 1.00 41.00 165 ILE A O 1
ATOM 1293 N N . GLN A 1 166 ? -23.682 1.596 -3.079 1.00 37.50 166 GLN A N 1
ATOM 1294 C CA . GLN A 1 166 ? -24.733 1.324 -4.074 1.00 37.50 166 GLN A CA 1
ATOM 1295 C C . GLN A 1 166 ? -25.637 0.126 -3.740 1.00 37.50 166 GLN A C 1
ATOM 1297 O O . GLN A 1 166 ? -26.726 0.020 -4.308 1.00 37.50 166 GLN A O 1
ATOM 1302 N N . ALA A 1 167 ? -25.215 -0.774 -2.846 1.00 41.22 167 ALA A N 1
ATOM 1303 C CA . ALA A 1 167 ? -26.047 -1.897 -2.412 1.00 41.22 167 ALA A CA 1
ATOM 1304 C C . ALA A 1 167 ? -27.148 -1.445 -1.435 1.00 41.22 167 ALA A C 1
ATOM 1306 O O . ALA A 1 167 ? -28.270 -1.933 -1.527 1.00 41.22 167 ALA A O 1
ATOM 1307 N N . ASP A 1 168 ? -26.864 -0.440 -0.600 1.00 38.22 168 ASP A N 1
ATOM 1308 C CA . ASP A 1 168 ? -27.810 0.104 0.386 1.00 38.22 168 ASP A CA 1
ATOM 1309 C C . ASP A 1 168 ? -28.751 1.185 -0.186 1.00 38.22 168 ASP A C 1
ATOM 1311 O O . ASP A 1 168 ? -29.625 1.679 0.518 1.00 38.22 168 ASP A O 1
ATOM 1315 N N . THR A 1 169 ? -28.611 1.567 -1.465 1.00 36.66 169 THR A N 1
ATOM 1316 C CA . THR A 1 169 ? -29.534 2.517 -2.133 1.00 36.66 169 THR A CA 1
ATOM 1317 C C . THR A 1 169 ? -30.587 1.846 -3.020 1.00 36.66 169 THR A C 1
ATOM 1319 O O . THR A 1 169 ? -31.359 2.537 -3.684 1.00 36.66 169 THR A O 1
ATOM 1322 N N . LYS A 1 170 ? -30.621 0.511 -3.069 1.00 35.03 170 LYS A N 1
ATOM 1323 C CA . LYS A 1 170 ? -31.667 -0.251 -3.765 1.00 35.03 170 LYS A CA 1
ATOM 1324 C C . LYS A 1 170 ? -32.632 -0.865 -2.748 1.00 35.03 170 LYS A C 1
ATOM 1326 O O . LYS A 1 170 ? -32.708 -2.086 -2.632 1.00 35.03 170 LYS A O 1
ATOM 1331 N N . GLU A 1 171 ? -33.339 -0.001 -2.022 1.00 36.69 171 GLU A N 1
ATOM 1332 C CA . GLU A 1 171 ? -34.656 -0.323 -1.446 1.00 36.69 171 GLU A CA 1
ATOM 1333 C C . GLU A 1 171 ? -35.762 -0.068 -2.479 1.00 36.69 171 GLU A C 1
ATOM 1335 O O . GLU A 1 171 ? -35.670 0.945 -3.215 1.00 36.69 171 GLU A O 1
#

Radius of gyration: 20.02 Å; Cα contacts (8 Å, |Δi|>4): 227; chains: 1; bounding box: 52×25×64 Å

Secondary structure (DSSP, 8-state):
-----TTPPPHHHHHHHHHHHTS-GGGS--S-GGG--EEEEETTEEEEESS--TTS----EESSHHHHHHHHHHHHHHHHHSSS-EEEEEEETTS-EEEEEEETTTTEEEEEEE-TTS-EEEEEEETTTSB-GGG-SSSTT--B-HHHHHHHHHHHHHHTTHHHHTTTT--